Protein AF-A0A9D7TLN3-F1 (afdb_monomer_lite)

Secondary structure (DSSP, 8-state):
----------TT------------PPPP-TTSSS--TT-SBTTBSTTSSPP--TTSSS--TT-SBTTBSTTSSPPP-TTSSS--TT-SSSS-STTSSPP--TTSSS--TT-SBTTBSTTSSPPP-TTSSS--TT-SBTTBSTTSSPPPPPP---------TTTT-----

Sequence (169 aa):
MGTTEIVSNSPYSTAKMVNFCLGSAPAPTCNDGIKNGNETGVDCGGSCAPCPTCNDGIKNGNETGIDCGGSCTPCPTCSDGIKNGNETGIDCGGSCSPCPTCSDGIKNGSETGVDCGGSCSPCSTCSDGIKNGNETDVDCGGSCAPCGTCINISVEINTDPYAWRFLEY

pLDDT: mean 80.15, std 12.19, range [41.12, 93.44]

Structure (mmCIF, N/CA/C/O backbone):
data_AF-A0A9D7TLN3-F1
#
_entry.id   AF-A0A9D7TLN3-F1
#
loop_
_atom_site.group_PDB
_atom_site.id
_atom_site.type_symbol
_atom_site.label_atom_id
_atom_site.label_alt_id
_atom_site.label_comp_id
_atom_site.label_asym_id
_atom_site.label_entity_id
_atom_site.label_seq_id
_atom_site.pdbx_PDB_ins_code
_atom_site.Cartn_x
_atom_site.Cartn_y
_atom_site.Cartn_z
_atom_site.occupancy
_atom_site.B_iso_or_equiv
_atom_site.auth_seq_id
_atom_site.auth_comp_id
_atom_site.auth_asym_id
_atom_site.auth_atom_id
_atom_site.pdbx_PDB_model_num
ATOM 1 N N . MET A 1 1 ? 42.018 -10.098 -45.942 1.00 41.12 1 MET A N 1
ATOM 2 C CA . MET A 1 1 ? 41.759 -10.600 -47.307 1.00 41.12 1 MET A CA 1
ATOM 3 C C . MET A 1 1 ? 42.428 -11.956 -47.422 1.00 41.12 1 MET A C 1
ATOM 5 O O . MET A 1 1 ? 43.647 -12.004 -47.432 1.00 41.12 1 MET A O 1
ATOM 9 N N . GLY A 1 2 ? 41.658 -13.042 -47.368 1.00 45.44 2 GLY A N 1
ATOM 10 C CA . GLY A 1 2 ? 42.171 -14.399 -47.562 1.00 45.44 2 GLY A CA 1
ATOM 11 C C . GLY A 1 2 ? 41.553 -14.956 -48.833 1.00 45.44 2 GLY A C 1
ATOM 12 O O . GLY A 1 2 ? 40.334 -15.069 -48.910 1.00 45.44 2 GLY A O 1
ATOM 13 N N . THR A 1 3 ? 42.365 -15.223 -49.848 1.00 48.16 3 THR A N 1
ATOM 14 C CA . THR A 1 3 ? 41.915 -15.849 -51.092 1.00 48.16 3 THR A CA 1
ATOM 15 C C . THR A 1 3 ? 41.961 -17.359 -50.911 1.00 48.16 3 THR A C 1
ATOM 17 O O . THR A 1 3 ? 43.038 -17.939 -50.782 1.00 48.16 3 THR A O 1
ATOM 20 N N . THR A 1 4 ? 40.798 -18.004 -50.861 1.00 55.09 4 THR A N 1
ATOM 21 C CA . THR A 1 4 ? 40.705 -19.466 -50.908 1.00 55.09 4 THR A CA 1
ATOM 22 C C . THR A 1 4 ? 40.745 -19.890 -52.374 1.00 55.09 4 THR A C 1
ATOM 24 O O . THR A 1 4 ? 39.779 -19.682 -53.105 1.00 55.09 4 THR A O 1
ATOM 27 N N . GLU A 1 5 ? 41.865 -20.448 -52.829 1.00 55.59 5 GLU A N 1
ATOM 28 C CA . GLU A 1 5 ? 41.944 -21.078 -54.149 1.00 55.59 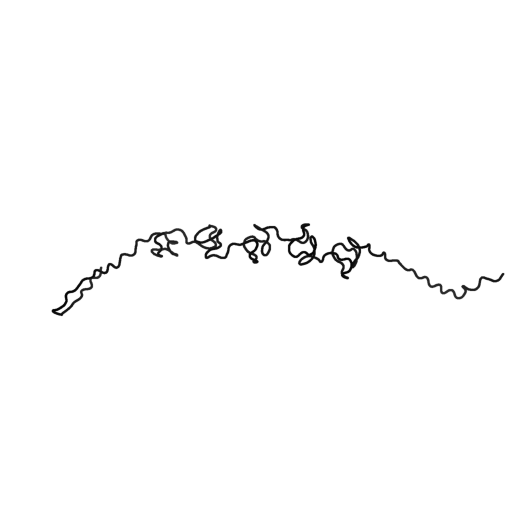5 GLU A CA 1
ATOM 29 C C . GLU A 1 5 ? 41.376 -22.497 -54.071 1.00 55.59 5 GLU A C 1
ATOM 31 O O . GLU A 1 5 ? 41.848 -23.334 -53.301 1.00 55.59 5 GLU A O 1
ATOM 36 N N . ILE A 1 6 ? 40.344 -22.773 -54.869 1.00 57.00 6 ILE A N 1
ATOM 37 C CA . ILE A 1 6 ? 39.775 -24.113 -55.007 1.00 57.00 6 ILE A CA 1
ATOM 38 C C . ILE A 1 6 ? 40.446 -24.771 -56.213 1.00 57.00 6 ILE A C 1
ATOM 40 O O . ILE A 1 6 ? 40.099 -24.490 -57.359 1.00 57.00 6 ILE A O 1
ATOM 44 N N . VAL A 1 7 ? 41.414 -25.652 -55.966 1.00 55.44 7 VAL A N 1
ATOM 45 C CA . VAL A 1 7 ? 42.014 -26.476 -57.022 1.00 55.44 7 VAL A CA 1
ATOM 46 C C . VAL A 1 7 ? 41.053 -27.629 -57.324 1.00 55.44 7 VAL A C 1
ATOM 48 O O . VAL A 1 7 ? 40.930 -28.563 -56.535 1.00 55.44 7 VAL A O 1
ATOM 51 N N . SER A 1 8 ? 40.347 -27.569 -58.457 1.00 59.41 8 SER A N 1
ATOM 52 C CA . SER A 1 8 ? 39.517 -28.678 -58.951 1.00 59.41 8 SER A CA 1
ATOM 53 C C . SER A 1 8 ? 40.168 -29.294 -60.189 1.00 59.41 8 SER A C 1
ATOM 55 O O . SER A 1 8 ? 40.332 -28.636 -61.211 1.00 59.41 8 SER A O 1
ATOM 57 N N . ASN A 1 9 ? 40.597 -30.553 -60.082 1.00 55.09 9 ASN A N 1
ATOM 58 C CA . ASN A 1 9 ? 41.337 -31.258 -61.131 1.00 55.09 9 ASN A CA 1
ATOM 59 C C . ASN A 1 9 ? 40.426 -32.256 -61.876 1.00 55.09 9 ASN A C 1
ATOM 61 O O . ASN A 1 9 ? 40.679 -33.459 -61.869 1.00 55.09 9 ASN A O 1
ATOM 65 N N . SER A 1 10 ? 39.321 -31.776 -62.463 1.00 57.72 10 SER A N 1
ATOM 66 C CA . SER A 1 10 ? 38.390 -32.614 -63.239 1.00 57.72 10 SER A CA 1
ATOM 67 C C . SER A 1 10 ? 37.873 -31.895 -64.497 1.00 57.72 10 SER A C 1
ATOM 69 O O . SER A 1 10 ? 37.519 -30.718 -64.412 1.00 57.72 10 SER A O 1
ATOM 71 N N . PRO A 1 11 ? 37.780 -32.575 -65.662 1.00 58.44 11 PRO A N 1
ATOM 72 C CA . PRO A 1 11 ? 37.412 -31.955 -66.941 1.00 58.44 11 PRO A CA 1
ATOM 73 C C . PRO A 1 11 ? 35.918 -31.597 -67.097 1.00 58.44 11 PRO A C 1
ATOM 75 O O . PRO A 1 11 ? 35.531 -31.102 -68.152 1.00 58.44 11 PRO A O 1
ATOM 78 N N . TYR A 1 12 ? 35.076 -31.803 -66.073 1.00 54.75 12 TYR A N 1
ATOM 79 C CA . TYR A 1 12 ? 33.634 -31.486 -66.101 1.00 54.75 12 TYR A CA 1
ATOM 80 C C . TYR A 1 12 ? 33.187 -30.552 -64.966 1.00 54.75 12 TYR A C 1
ATOM 82 O O . TYR A 1 12 ? 32.132 -30.751 -64.364 1.00 54.75 12 TYR A O 1
ATOM 90 N N . SER A 1 13 ? 33.973 -29.532 -64.629 1.00 51.72 13 SER A N 1
ATOM 91 C CA . SER A 1 13 ? 33.617 -28.606 -63.548 1.00 51.72 13 SER A CA 1
ATOM 92 C C . SER A 1 13 ? 33.321 -27.206 -64.081 1.00 51.72 13 SER A C 1
ATOM 94 O O . SER A 1 13 ? 34.192 -26.346 -64.137 1.00 51.72 13 SER A O 1
ATOM 96 N N . THR A 1 14 ? 32.058 -26.932 -64.422 1.00 57.50 14 THR A N 1
ATOM 97 C CA . THR A 1 14 ? 31.559 -25.550 -64.405 1.00 57.50 14 THR A CA 1
ATOM 98 C C . THR A 1 14 ? 31.505 -25.091 -62.950 1.00 57.50 14 THR A C 1
ATOM 100 O O . THR A 1 14 ? 30.551 -25.392 -62.231 1.00 57.50 14 THR A O 1
ATOM 103 N N . ALA A 1 15 ? 32.544 -24.396 -62.492 1.00 61.78 15 ALA A N 1
ATOM 104 C CA . ALA A 1 15 ? 32.547 -23.770 -61.178 1.00 61.78 15 ALA A CA 1
ATOM 105 C C . ALA A 1 15 ? 31.610 -22.553 -61.205 1.00 61.78 15 ALA A C 1
ATOM 107 O O . ALA A 1 15 ? 31.943 -21.498 -61.744 1.00 61.78 15 ALA A O 1
ATOM 108 N N . LYS A 1 16 ? 30.409 -22.696 -60.635 1.00 56.53 16 LYS A N 1
ATOM 109 C CA . LYS A 1 16 ? 29.530 -21.555 -60.374 1.00 56.53 16 LYS A CA 1
ATOM 110 C C . LYS A 1 16 ? 30.024 -20.876 -59.102 1.00 56.53 16 LYS A C 1
ATOM 112 O O . LYS A 1 16 ? 29.804 -21.373 -58.002 1.00 56.53 16 LYS A O 1
ATOM 117 N N . MET A 1 17 ? 30.710 -19.751 -59.259 1.00 60.81 17 MET A N 1
ATOM 118 C CA . MET A 1 17 ? 31.091 -18.899 -58.136 1.00 60.81 17 MET A CA 1
ATOM 119 C C . MET A 1 17 ? 29.818 -18.201 -57.656 1.00 60.81 17 MET A C 1
ATOM 121 O O . MET A 1 17 ? 29.362 -17.230 -58.257 1.00 60.81 17 MET A O 1
ATOM 125 N N . VAL A 1 18 ? 29.176 -18.740 -56.624 1.00 60.94 18 VAL A N 1
ATOM 126 C CA . VAL A 1 18 ? 28.106 -18.013 -55.942 1.00 60.94 18 VAL A CA 1
ATOM 127 C C . VAL A 1 18 ? 28.814 -17.088 -54.969 1.00 60.94 18 VAL A C 1
ATOM 129 O O . VAL A 1 18 ? 29.389 -17.551 -53.987 1.00 60.94 18 VAL A O 1
ATOM 132 N N . ASN A 1 19 ? 28.852 -15.793 -55.281 1.00 58.25 19 ASN A N 1
ATOM 133 C CA . ASN A 1 19 ? 29.396 -14.808 -54.360 1.00 58.25 19 ASN A CA 1
ATOM 134 C C . ASN A 1 19 ? 28.471 -14.760 -53.142 1.00 58.25 19 ASN A C 1
ATOM 136 O O . ASN A 1 19 ? 27.414 -14.132 -53.174 1.00 58.25 19 ASN A O 1
ATOM 140 N N . PHE A 1 20 ? 28.836 -15.491 -52.094 1.00 58.22 20 PHE A N 1
ATOM 141 C CA . PHE A 1 20 ? 28.167 -15.394 -50.813 1.00 58.22 20 PHE A CA 1
ATOM 142 C C . PHE A 1 20 ? 28.681 -14.107 -50.181 1.00 58.22 20 PHE A C 1
ATOM 144 O O . PHE A 1 20 ? 29.740 -14.084 -49.555 1.00 58.22 20 PHE A O 1
ATOM 151 N N . CYS A 1 21 ? 27.974 -13.002 -50.426 1.00 64.62 21 CYS A N 1
ATOM 152 C CA . CYS A 1 21 ? 28.181 -11.794 -49.651 1.00 64.62 21 CYS A CA 1
ATOM 153 C C . CYS A 1 21 ? 27.853 -12.164 -48.203 1.00 64.62 21 CYS A C 1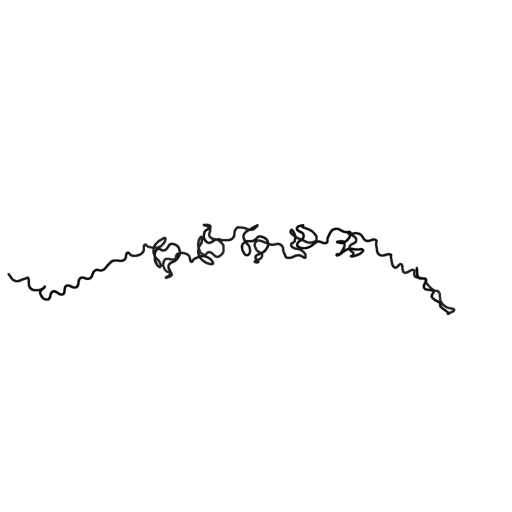
ATOM 155 O O . CYS A 1 21 ? 26.689 -12.162 -47.809 1.00 64.62 21 CYS A O 1
ATOM 157 N N . LEU A 1 22 ? 28.876 -12.501 -47.416 1.00 62.72 22 LEU A N 1
ATOM 158 C CA . LEU A 1 22 ? 28.837 -12.317 -45.974 1.00 62.72 22 LEU A CA 1
ATOM 159 C C . LEU A 1 22 ? 28.683 -10.808 -45.806 1.00 62.72 22 LEU A C 1
ATOM 161 O O . LEU A 1 22 ? 29.682 -10.093 -45.790 1.00 62.72 22 LEU A O 1
ATOM 165 N N . GLY A 1 23 ? 27.440 -10.321 -45.891 1.00 61.44 23 GLY A N 1
ATOM 166 C CA . GLY A 1 23 ? 27.136 -8.902 -45.825 1.00 61.44 23 GLY A CA 1
ATOM 167 C C . GLY A 1 23 ? 27.887 -8.348 -44.632 1.00 61.44 23 GLY A C 1
ATOM 168 O O . GLY A 1 23 ? 27.772 -8.904 -43.539 1.00 61.44 23 GLY A O 1
ATOM 169 N N . SER A 1 24 ? 28.731 -7.340 -44.869 1.00 68.12 24 SER A N 1
ATOM 170 C CA . SER A 1 24 ? 29.366 -6.598 -43.788 1.00 68.12 24 SER A CA 1
ATOM 171 C C . SER A 1 24 ? 28.285 -6.334 -42.755 1.00 68.12 24 SER A C 1
ATOM 173 O O . SER A 1 24 ? 27.211 -5.860 -43.140 1.00 68.12 24 SER A O 1
ATOM 175 N N . ALA A 1 25 ? 28.528 -6.736 -41.503 1.00 69.12 25 ALA A N 1
ATOM 176 C CA . ALA A 1 25 ? 27.555 -6.531 -40.443 1.00 69.12 25 ALA A CA 1
ATOM 177 C C . ALA A 1 25 ? 27.054 -5.080 -40.551 1.00 69.12 25 ALA A C 1
ATOM 179 O O . ALA A 1 25 ? 27.894 -4.191 -40.758 1.00 69.12 25 ALA A O 1
ATOM 180 N N . PRO A 1 26 ? 25.727 -4.854 -40.546 1.00 74.00 26 PRO A N 1
ATOM 181 C CA . PRO A 1 26 ? 25.174 -3.509 -40.642 1.00 74.00 26 PRO A CA 1
ATOM 182 C C . PRO A 1 26 ? 25.909 -2.594 -39.662 1.00 74.00 26 PRO A C 1
ATOM 184 O O . PRO A 1 26 ? 26.301 -3.024 -38.574 1.00 74.00 26 PRO A O 1
ATOM 187 N N . ALA A 1 27 ? 26.193 -1.367 -40.106 1.00 81.62 27 ALA A N 1
ATOM 188 C CA . ALA A 1 27 ? 26.870 -0.400 -39.257 1.00 81.62 27 ALA A CA 1
ATOM 189 C C . ALA A 1 27 ? 26.055 -0.236 -37.967 1.00 81.62 27 ALA A C 1
ATOM 191 O O . ALA A 1 27 ? 24.834 -0.125 -38.072 1.00 81.62 27 ALA A O 1
ATOM 192 N N . PRO A 1 28 ? 26.703 -0.236 -36.791 1.00 84.38 28 PRO A N 1
ATOM 193 C CA . PRO A 1 28 ? 25.981 -0.213 -35.533 1.00 84.38 28 PRO A CA 1
ATOM 194 C C . PRO A 1 28 ? 25.177 1.077 -35.410 1.00 84.38 28 PRO A C 1
ATOM 196 O O . PRO A 1 28 ? 25.729 2.172 -35.571 1.00 84.38 28 PRO A O 1
ATOM 199 N N . THR A 1 29 ? 23.880 0.945 -35.149 1.00 89.62 29 THR A N 1
ATOM 200 C CA . THR A 1 29 ? 22.966 2.068 -34.938 1.00 89.62 29 THR A CA 1
ATOM 201 C C . THR A 1 29 ? 22.026 1.757 -33.788 1.00 89.62 29 THR A C 1
ATOM 203 O O . THR A 1 29 ? 21.569 0.636 -33.662 1.00 89.62 29 THR A O 1
ATOM 206 N N . CYS A 1 30 ? 21.690 2.766 -32.986 1.00 90.12 30 CYS A N 1
ATOM 207 C CA . CYS A 1 30 ? 20.900 2.608 -31.761 1.00 90.12 30 CYS A CA 1
ATOM 208 C C . CYS A 1 30 ? 19.385 2.441 -32.004 1.00 90.12 30 CYS A C 1
ATOM 210 O O . CYS A 1 30 ? 18.581 2.956 -31.224 1.00 90.12 30 CYS A O 1
ATOM 212 N N . ASN A 1 31 ? 18.983 1.881 -33.144 1.00 91.06 31 ASN A N 1
ATOM 213 C CA . ASN A 1 31 ? 17.587 1.723 -33.563 1.00 91.06 31 ASN A CA 1
ATOM 214 C C . ASN A 1 31 ? 17.414 0.751 -34.751 1.00 91.06 31 ASN A C 1
ATOM 216 O O . ASN A 1 31 ? 16.439 0.880 -35.501 1.00 91.06 31 ASN A O 1
ATOM 220 N N . ASP A 1 32 ? 18.347 -0.181 -34.961 1.00 87.81 32 ASP A N 1
ATOM 221 C CA . ASP A 1 32 ? 18.279 -1.188 -36.030 1.00 87.81 32 ASP A CA 1
ATOM 222 C C . ASP A 1 32 ? 17.663 -2.524 -35.581 1.00 87.81 32 ASP A C 1
ATOM 224 O O . ASP A 1 32 ? 17.473 -3.429 -36.403 1.00 87.81 32 ASP A O 1
ATOM 228 N N . GLY A 1 33 ? 17.271 -2.640 -34.312 1.00 88.06 33 GLY A N 1
ATOM 229 C CA . GLY A 1 33 ? 16.597 -3.811 -33.766 1.00 88.06 33 GLY A CA 1
ATOM 230 C C . GLY A 1 33 ? 17.539 -4.979 -33.496 1.00 88.06 33 GLY A C 1
ATOM 231 O O . GLY A 1 33 ? 17.062 -6.092 -33.249 1.00 88.06 33 GLY A O 1
ATOM 232 N N . ILE A 1 34 ? 18.859 -4.776 -33.562 1.00 89.06 34 ILE A N 1
ATOM 233 C CA . ILE A 1 34 ? 19.852 -5.833 -33.374 1.00 89.06 34 ILE A CA 1
ATOM 234 C C . ILE A 1 34 ? 20.939 -5.392 -32.394 1.00 89.06 34 ILE A C 1
ATOM 236 O O . ILE A 1 34 ? 21.513 -4.328 -32.509 1.00 89.06 34 ILE A O 1
ATOM 240 N N . LYS A 1 35 ? 21.300 -6.263 -31.445 1.00 89.50 35 LYS A N 1
ATOM 241 C CA . LYS A 1 35 ? 22.420 -5.986 -30.536 1.00 89.50 35 LYS A CA 1
ATOM 242 C C . LYS A 1 35 ? 23.751 -6.088 -31.285 1.00 89.50 35 LYS A C 1
ATOM 244 O O . LYS A 1 35 ? 24.218 -7.204 -31.545 1.00 89.50 35 LYS A O 1
ATOM 249 N N . ASN A 1 36 ? 24.372 -4.959 -31.616 1.00 90.44 36 ASN A N 1
ATOM 250 C CA . ASN A 1 36 ? 25.648 -4.909 -32.337 1.00 90.44 36 ASN A CA 1
ATOM 251 C C . ASN A 1 36 ? 26.597 -3.827 -31.763 1.00 90.44 36 ASN A C 1
ATOM 253 O O . ASN A 1 36 ? 26.329 -3.200 -30.741 1.00 90.44 36 ASN A O 1
ATOM 257 N N . GLY A 1 37 ? 27.794 -3.674 -32.341 1.00 89.69 37 GLY A N 1
ATOM 258 C CA . GLY A 1 37 ? 28.757 -2.668 -31.876 1.00 89.69 37 GLY A CA 1
ATOM 259 C C . GLY A 1 37 ? 29.174 -2.838 -30.406 1.00 89.69 37 GLY A C 1
ATOM 260 O O . GLY A 1 37 ? 29.685 -3.890 -30.021 1.00 89.69 37 GLY A O 1
ATOM 261 N N . ASN A 1 38 ? 29.011 -1.7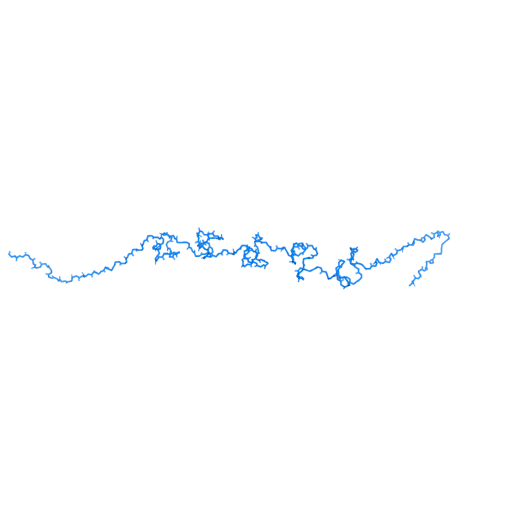81 -29.602 1.00 90.38 38 ASN A N 1
ATOM 262 C CA . ASN A 1 38 ? 29.324 -1.763 -28.167 1.00 90.38 38 ASN A CA 1
ATOM 263 C C . ASN A 1 38 ? 28.074 -1.723 -27.264 1.00 90.38 38 ASN A C 1
ATOM 265 O O . ASN A 1 38 ? 28.190 -1.389 -26.085 1.00 90.38 38 ASN A O 1
ATOM 269 N N . GLU A 1 39 ? 26.904 -2.057 -27.802 1.00 93.44 39 GLU A N 1
ATOM 270 C CA . GLU A 1 39 ? 25.632 -2.060 -27.082 1.00 93.44 39 GLU A CA 1
ATOM 271 C C . GLU A 1 39 ? 25.575 -3.123 -25.973 1.00 93.44 39 GLU A C 1
ATOM 273 O O . GLU A 1 39 ? 26.091 -4.241 -26.096 1.00 93.44 39 GLU A O 1
ATOM 278 N N . THR A 1 40 ? 24.903 -2.799 -24.866 1.00 90.50 40 THR A N 1
ATOM 279 C CA . THR A 1 40 ? 24.676 -3.736 -23.754 1.00 90.50 40 THR A CA 1
ATOM 280 C C . THR A 1 40 ? 23.326 -4.448 -23.854 1.00 90.50 40 THR A C 1
ATOM 282 O O . THR A 1 40 ? 23.212 -5.584 -23.384 1.00 90.50 40 THR A O 1
ATOM 285 N N . GLY A 1 41 ? 22.340 -3.848 -24.523 1.00 85.75 41 GLY A N 1
ATOM 286 C CA . GLY A 1 41 ? 21.048 -4.437 -24.896 1.00 85.75 41 GLY A CA 1
ATOM 287 C C . GLY A 1 41 ? 20.797 -4.298 -26.399 1.00 85.75 41 GLY A C 1
ATOM 288 O O . GLY A 1 41 ? 21.713 -3.947 -27.127 1.00 85.75 41 GLY A O 1
ATOM 289 N N . VAL A 1 42 ? 19.597 -4.631 -26.877 1.00 88.44 42 VAL A N 1
ATOM 290 C CA . VAL A 1 42 ? 19.221 -4.363 -28.278 1.00 88.44 42 VAL A CA 1
ATOM 291 C C . VAL A 1 42 ? 19.000 -2.858 -28.410 1.00 88.44 42 VAL A C 1
ATOM 293 O O . VAL A 1 42 ? 18.168 -2.333 -27.671 1.00 88.44 42 VAL A O 1
ATOM 296 N N . ASP A 1 43 ? 19.755 -2.186 -29.284 1.00 87.44 43 ASP A N 1
ATOM 297 C CA . ASP A 1 43 ? 19.658 -0.740 -29.541 1.00 87.44 43 ASP A CA 1
ATOM 298 C C . ASP A 1 43 ? 19.982 0.172 -28.334 1.00 87.44 43 ASP A C 1
ATOM 300 O O . ASP A 1 43 ? 19.603 1.347 -28.298 1.00 87.44 43 ASP A O 1
ATOM 304 N N . CYS A 1 44 ? 20.654 -0.339 -27.294 1.00 88.56 44 CYS A N 1
ATOM 305 C CA . CYS A 1 44 ? 20.937 0.433 -26.080 1.00 88.56 44 CYS A CA 1
ATOM 306 C C . CYS A 1 44 ? 22.260 0.063 -25.397 1.00 88.56 44 CYS A C 1
ATOM 308 O O . CYS A 1 44 ? 22.738 -1.073 -25.438 1.00 88.56 44 CYS A O 1
ATOM 310 N N . GLY A 1 45 ? 22.835 1.033 -24.687 1.00 89.06 45 GLY A N 1
ATOM 311 C CA . GLY A 1 45 ? 24.103 0.929 -23.971 1.00 89.06 45 GLY A CA 1
ATOM 312 C C . GLY A 1 45 ? 25.342 1.195 -24.826 1.00 89.06 45 GLY A C 1
ATOM 313 O O . GLY A 1 45 ? 25.279 1.344 -26.044 1.00 89.06 45 GLY A O 1
ATOM 314 N N . GLY A 1 46 ? 26.501 1.275 -24.170 1.00 89.19 46 GLY A N 1
ATOM 315 C CA . GLY A 1 46 ? 27.766 1.584 -24.836 1.00 89.19 46 GLY A CA 1
ATOM 316 C C . GLY A 1 46 ? 27.797 2.999 -25.409 1.00 89.19 46 GLY A C 1
ATOM 317 O O . GLY A 1 46 ? 27.909 3.965 -24.661 1.00 89.19 46 GLY A O 1
ATOM 318 N N . SER A 1 47 ? 27.759 3.109 -26.740 1.00 89.38 47 SER A N 1
ATOM 319 C CA . SER A 1 47 ? 27.690 4.394 -27.456 1.00 89.38 47 SER A CA 1
ATOM 320 C C . SER A 1 47 ? 26.260 4.916 -27.638 1.00 89.38 47 SER A C 1
ATOM 322 O O . SER A 1 47 ? 26.085 6.076 -28.008 1.00 89.38 47 SER A O 1
ATOM 324 N N . CYS A 1 48 ? 25.258 4.088 -27.341 1.00 88.38 48 CYS A N 1
ATOM 325 C CA . CYS A 1 48 ? 23.845 4.441 -27.346 1.00 88.38 48 CYS A CA 1
ATOM 326 C C . CYS A 1 48 ? 23.383 4.952 -25.976 1.00 88.38 48 CYS A C 1
ATOM 328 O O . CYS A 1 48 ? 24.126 4.915 -24.991 1.00 88.38 48 CYS A O 1
ATOM 330 N N . ALA A 1 49 ? 22.131 5.418 -25.901 1.00 86.69 49 ALA A N 1
ATOM 331 C CA . ALA A 1 49 ? 21.509 5.738 -24.619 1.00 86.69 49 ALA A CA 1
ATOM 332 C C . ALA A 1 49 ? 21.570 4.513 -23.683 1.00 86.69 49 ALA A C 1
ATOM 334 O O . ALA A 1 49 ? 21.443 3.386 -24.176 1.00 86.69 49 ALA A O 1
ATOM 335 N N . PRO A 1 50 ? 21.782 4.694 -22.364 1.00 86.94 50 PRO A N 1
ATOM 336 C CA . PRO A 1 50 ? 21.762 3.591 -21.410 1.00 86.94 50 PRO A CA 1
ATOM 337 C C . PRO A 1 50 ? 20.513 2.731 -21.583 1.00 86.94 50 PRO A C 1
ATOM 339 O O . PRO A 1 50 ? 19.436 3.244 -21.884 1.00 86.94 50 PRO A O 1
ATOM 342 N N . CYS A 1 51 ? 20.668 1.419 -21.421 1.00 87.12 51 CYS A N 1
ATOM 343 C CA . CYS A 1 51 ? 19.513 0.541 -21.474 1.00 87.12 51 CYS A CA 1
ATOM 344 C C . CYS A 1 51 ? 18.534 0.876 -20.347 1.00 87.12 51 CYS A C 1
ATOM 346 O O . CYS A 1 51 ? 19.001 1.078 -19.226 1.00 87.12 51 CYS A O 1
ATOM 348 N N . PRO A 1 52 ? 17.220 0.867 -20.640 1.00 87.25 52 PRO A N 1
ATOM 349 C CA . PRO A 1 52 ? 16.169 0.885 -19.635 1.00 87.25 52 PRO A CA 1
ATOM 350 C C . PRO A 1 52 ? 16.465 -0.065 -18.481 1.00 87.25 52 PRO A C 1
ATOM 352 O O . PRO A 1 52 ? 16.762 -1.245 -18.710 1.00 87.25 52 PRO A O 1
ATOM 355 N N . THR A 1 53 ? 16.377 0.434 -17.254 1.00 88.88 53 THR A N 1
ATOM 356 C CA . THR A 1 53 ? 16.453 -0.394 -16.049 1.00 88.88 53 THR A CA 1
ATOM 357 C C . THR A 1 53 ? 15.335 -0.016 -15.100 1.00 88.88 53 THR A C 1
ATOM 359 O O . THR A 1 53 ? 15.029 1.155 -14.976 1.00 88.88 53 THR A O 1
ATOM 362 N N . CYS A 1 54 ? 14.811 -0.993 -14.361 1.00 88.38 54 CYS A N 1
ATOM 363 C CA . CYS A 1 54 ? 13.696 -0.823 -13.423 1.00 88.38 54 CYS A CA 1
ATOM 364 C C . CYS A 1 54 ? 14.058 -0.056 -12.133 1.00 88.38 54 CYS A C 1
ATOM 366 O O . CYS A 1 54 ? 13.548 -0.384 -11.061 1.00 88.38 54 CYS A O 1
ATOM 368 N N . ASN A 1 55 ? 15.042 0.841 -12.182 1.00 88.81 55 ASN A N 1
ATOM 369 C CA . ASN A 1 55 ? 15.571 1.595 -11.047 1.00 88.81 55 ASN A CA 1
ATOM 370 C C . ASN A 1 55 ? 16.457 2.786 -11.477 1.00 88.81 55 ASN A C 1
ATOM 372 O O . ASN A 1 55 ? 17.335 3.192 -10.706 1.00 88.81 55 ASN A O 1
ATOM 376 N N . ASP A 1 56 ? 16.284 3.320 -12.690 1.00 86.75 56 ASP A N 1
ATOM 377 C CA . ASP A 1 56 ? 17.034 4.482 -13.191 1.00 86.75 56 ASP A CA 1
ATOM 378 C C . ASP A 1 56 ? 16.327 5.828 -12.945 1.00 86.75 56 ASP A C 1
ATOM 380 O O . ASP A 1 56 ? 16.912 6.890 -13.188 1.00 86.75 56 ASP A O 1
ATOM 384 N N . GLY A 1 57 ? 15.113 5.811 -12.393 1.00 85.38 57 GLY A N 1
ATOM 385 C CA . GLY A 1 57 ? 14.355 7.004 -12.032 1.00 85.38 57 GLY A CA 1
ATOM 386 C C . GLY A 1 57 ? 13.657 7.666 -13.216 1.00 85.38 57 GLY A C 1
ATOM 387 O O . GLY A 1 57 ? 13.160 8.789 -13.067 1.00 85.38 57 GLY A O 1
ATOM 388 N N . ILE A 1 58 ? 13.622 7.029 -14.390 1.00 86.44 58 ILE A N 1
ATOM 389 C CA . ILE A 1 58 ? 13.009 7.578 -15.600 1.00 86.44 58 ILE A CA 1
ATOM 390 C C . ILE A 1 58 ? 12.060 6.561 -16.236 1.00 86.44 58 ILE A C 1
ATOM 392 O O . ILE A 1 58 ? 12.388 5.405 -16.406 1.00 86.44 58 ILE A O 1
ATOM 396 N N . LYS A 1 59 ? 10.871 7.000 -16.665 1.00 87.62 59 LYS A N 1
ATOM 397 C CA . LYS A 1 59 ? 9.938 6.113 -17.379 1.00 87.62 59 LYS A CA 1
ATOM 398 C C . LYS A 1 59 ? 10.448 5.828 -18.797 1.00 87.62 59 LYS A C 1
ATOM 400 O O . LYS A 1 59 ? 10.294 6.683 -19.676 1.00 87.62 59 LYS A O 1
ATOM 405 N N . ASN A 1 60 ? 11.026 4.652 -19.033 1.00 87.44 60 ASN A N 1
ATOM 406 C CA . ASN A 1 60 ? 11.574 4.245 -20.332 1.00 87.44 60 ASN A CA 1
ATOM 407 C C . ASN A 1 60 ? 11.272 2.760 -20.657 1.00 87.44 60 ASN A C 1
ATOM 409 O O . ASN A 1 60 ? 10.553 2.069 -19.942 1.00 87.44 60 ASN A O 1
ATOM 413 N N . GLY A 1 61 ? 11.716 2.277 -21.823 1.00 87.31 61 GLY A N 1
ATOM 414 C CA . GLY A 1 61 ? 11.471 0.890 -22.236 1.00 87.31 61 GLY A CA 1
ATOM 415 C C . GLY A 1 61 ? 9.980 0.537 -22.352 1.00 87.31 61 GLY A C 1
ATOM 416 O O . GLY A 1 61 ? 9.229 1.201 -23.066 1.00 87.31 61 GLY A O 1
ATOM 417 N N . ASN A 1 62 ? 9.563 -0.543 -21.687 1.00 86.81 62 ASN A N 1
ATOM 418 C CA . ASN A 1 62 ? 8.177 -1.030 -21.665 1.00 86.81 62 ASN A CA 1
ATOM 419 C C . ASN A 1 62 ? 7.447 -0.733 -20.340 1.00 86.81 62 ASN A C 1
ATOM 421 O O . ASN A 1 62 ? 6.389 -1.311 -20.085 1.00 86.81 62 ASN A O 1
ATOM 425 N N . GLU A 1 63 ? 7.998 0.146 -19.506 1.00 91.50 63 GLU A N 1
ATOM 426 C CA . GLU A 1 63 ? 7.454 0.489 -18.196 1.00 91.50 63 GLU A CA 1
ATOM 427 C C . GLU A 1 63 ? 6.095 1.199 -18.285 1.00 91.50 63 GLU A C 1
ATOM 429 O O . GLU A 1 63 ? 5.840 2.048 -19.149 1.00 91.50 63 GLU A O 1
ATOM 434 N N . THR A 1 64 ? 5.198 0.892 -17.347 1.00 87.88 64 THR A N 1
ATOM 435 C CA . THR A 1 64 ? 3.900 1.575 -17.227 1.00 87.88 64 THR A CA 1
ATOM 436 C C . THR A 1 64 ? 3.957 2.775 -16.278 1.00 87.88 64 THR A C 1
ATOM 438 O O . THR A 1 64 ? 3.196 3.729 -16.469 1.00 87.88 64 THR A O 1
ATOM 441 N N . GLY A 1 65 ? 4.884 2.782 -15.318 1.00 85.38 65 GLY A N 1
ATOM 442 C CA . GLY A 1 65 ? 5.204 3.899 -14.418 1.00 85.38 65 GLY A CA 1
ATOM 443 C C . GLY A 1 65 ? 6.699 4.225 -14.456 1.00 85.38 65 GLY A C 1
ATOM 444 O O . GLY A 1 65 ? 7.388 3.749 -15.343 1.00 85.38 65 GLY A O 1
ATOM 445 N N . ILE A 1 66 ? 7.186 5.076 -13.551 1.00 86.38 66 ILE A N 1
ATOM 446 C CA . ILE A 1 66 ? 8.634 5.313 -13.413 1.00 86.38 66 ILE A CA 1
ATOM 447 C C . ILE A 1 66 ? 9.218 4.067 -12.738 1.00 86.38 66 ILE A C 1
ATOM 449 O O . ILE A 1 66 ? 8.785 3.762 -11.626 1.00 86.38 66 ILE A O 1
ATOM 453 N N . ASP A 1 67 ? 10.122 3.348 -13.412 1.00 85.62 67 ASP A N 1
ATOM 454 C CA . ASP A 1 67 ? 10.796 2.145 -12.896 1.00 85.62 67 ASP A CA 1
ATOM 455 C C . ASP A 1 67 ? 9.876 0.935 -12.606 1.00 85.62 67 ASP A C 1
ATOM 457 O O . ASP A 1 67 ? 10.228 0.027 -11.847 1.00 85.62 67 ASP A O 1
ATOM 461 N N . CYS A 1 68 ? 8.658 0.895 -13.162 1.00 86.56 68 CYS A N 1
ATOM 462 C CA . CYS A 1 68 ? 7.696 -0.174 -12.874 1.00 86.56 68 CYS A CA 1
ATOM 463 C C . CYS A 1 68 ? 6.782 -0.533 -14.052 1.00 86.56 68 CYS A C 1
ATOM 465 O O . CYS A 1 68 ? 6.459 0.286 -14.914 1.00 86.56 68 CYS A O 1
ATOM 467 N N . GLY A 1 69 ? 6.290 -1.771 -14.048 1.00 87.31 69 GLY A N 1
ATOM 468 C CA . GLY A 1 69 ? 5.436 -2.355 -15.081 1.00 87.31 69 GLY A CA 1
ATOM 469 C C . GLY A 1 69 ? 6.189 -2.843 -16.318 1.00 87.31 69 GLY A C 1
ATOM 470 O O . GLY A 1 69 ? 7.405 -2.716 -16.424 1.00 87.31 69 GLY A O 1
ATOM 471 N N . GLY A 1 70 ? 5.466 -3.447 -17.263 1.00 87.25 70 GLY A N 1
ATOM 472 C CA . GLY A 1 70 ? 6.087 -4.066 -18.437 1.00 87.25 70 GLY A CA 1
ATOM 473 C C . GLY A 1 70 ? 6.954 -5.266 -18.056 1.00 87.25 70 GLY A C 1
ATOM 474 O O . GLY A 1 70 ? 6.435 -6.261 -17.555 1.00 87.25 70 GLY A O 1
ATOM 475 N N . SER A 1 71 ? 8.266 -5.179 -18.305 1.00 85.81 71 SER A N 1
ATOM 476 C CA . SER A 1 71 ? 9.245 -6.184 -17.853 1.00 85.81 71 SER A CA 1
ATOM 477 C C . SER A 1 71 ? 9.770 -5.946 -16.437 1.00 85.81 71 SER A C 1
ATOM 479 O O . SER A 1 71 ? 10.526 -6.776 -15.935 1.00 85.81 71 SER A O 1
ATOM 481 N N . CYS A 1 72 ? 9.386 -4.841 -15.800 1.00 86.88 72 CYS A N 1
ATOM 482 C CA . CYS A 1 72 ? 9.707 -4.539 -14.411 1.00 86.88 72 CYS A CA 1
ATOM 483 C C . CYS A 1 72 ? 8.647 -5.093 -13.454 1.00 86.88 72 CYS A C 1
ATOM 485 O O . CYS A 1 72 ? 7.608 -5.613 -13.871 1.00 86.88 72 CYS A O 1
ATOM 487 N N . THR A 1 73 ? 8.895 -4.977 -12.146 1.00 84.81 73 THR A N 1
ATOM 488 C CA . THR A 1 73 ? 7.872 -5.279 -11.137 1.00 84.81 73 THR A CA 1
ATOM 489 C C . THR A 1 73 ? 6.614 -4.457 -11.418 1.00 84.81 73 THR A C 1
ATOM 491 O O . THR A 1 73 ? 6.758 -3.281 -11.763 1.00 84.81 73 THR A O 1
ATOM 494 N N . PRO A 1 74 ? 5.398 -5.030 -11.300 1.00 84.31 74 PRO A N 1
ATOM 495 C CA . PRO A 1 74 ? 4.158 -4.291 -11.511 1.00 84.31 74 PRO A CA 1
ATOM 496 C C . PRO A 1 74 ? 4.158 -2.974 -10.745 1.00 84.31 74 PRO A C 1
ATOM 498 O O . PRO A 1 74 ? 4.695 -2.893 -9.639 1.00 84.31 74 PRO A O 1
ATOM 501 N N . CYS A 1 75 ? 3.591 -1.937 -11.356 1.00 83.12 75 CYS A N 1
ATOM 502 C CA . CYS A 1 75 ? 3.474 -0.671 -10.658 1.00 83.12 75 CYS A CA 1
ATOM 503 C C . CYS A 1 75 ? 2.589 -0.818 -9.424 1.00 83.12 75 CYS A C 1
ATOM 505 O O . CYS A 1 75 ? 1.569 -1.502 -9.520 1.00 83.12 75 CYS A O 1
ATOM 507 N N . PRO A 1 76 ? 2.964 -0.156 -8.319 1.00 83.06 76 PRO A N 1
ATOM 508 C CA . PRO A 1 76 ? 2.176 -0.162 -7.101 1.00 83.06 76 PRO A CA 1
ATOM 509 C C . PRO A 1 76 ? 0.768 0.358 -7.384 1.00 83.06 76 PRO A C 1
ATOM 511 O O . PRO A 1 76 ? 0.606 1.382 -8.062 1.00 83.06 76 PRO A O 1
ATOM 514 N N . THR A 1 77 ? -0.246 -0.348 -6.895 1.00 85.88 77 THR A N 1
ATOM 515 C CA . THR A 1 77 ? -1.637 0.104 -6.968 1.00 85.88 77 THR A CA 1
ATOM 516 C C . THR A 1 77 ? -2.291 -0.013 -5.605 1.00 85.88 77 THR A C 1
ATOM 518 O O . THR A 1 77 ? -2.050 -0.978 -4.903 1.00 85.88 77 THR A O 1
ATOM 521 N N . CYS A 1 78 ? -3.217 0.895 -5.297 1.00 86.56 78 CYS A N 1
ATOM 522 C CA . CYS A 1 78 ? -3.940 0.932 -4.021 1.00 86.56 78 CYS A CA 1
ATOM 523 C C . CYS A 1 78 ? -4.979 -0.199 -3.840 1.00 86.56 78 CYS A C 1
ATOM 525 O O . CYS A 1 78 ? -6.029 0.022 -3.232 1.00 86.56 78 CYS A O 1
ATOM 527 N N . SER A 1 79 ? -4.786 -1.348 -4.487 1.00 88.88 79 SER A N 1
ATOM 528 C CA . SER A 1 79 ? -5.718 -2.482 -4.484 1.00 88.88 79 SER A CA 1
ATOM 529 C C . SER A 1 79 ? -5.088 -3.796 -4.978 1.00 88.88 79 SER A C 1
ATOM 531 O O . SER A 1 79 ? -5.824 -4.704 -5.374 1.00 88.88 79 SER A O 1
ATOM 533 N N . ASP A 1 80 ? -3.758 -3.895 -5.050 1.00 83.56 80 ASP A N 1
ATOM 534 C CA . ASP A 1 80 ? -3.070 -5.110 -5.510 1.00 83.56 80 ASP A CA 1
ATOM 535 C C . ASP A 1 80 ? -2.809 -6.127 -4.385 1.00 83.56 80 ASP A C 1
ATOM 537 O O . ASP A 1 80 ? -2.392 -7.258 -4.664 1.00 83.56 80 ASP A O 1
ATOM 541 N N . GLY A 1 81 ? -3.130 -5.783 -3.137 1.00 85.75 81 GLY A N 1
ATOM 542 C CA . GLY A 1 81 ? -3.018 -6.680 -1.995 1.00 85.75 81 GLY A CA 1
ATOM 543 C C . GLY A 1 81 ? -1.589 -6.846 -1.491 1.00 85.75 81 GLY A C 1
ATOM 544 O O . GLY A 1 81 ? -1.336 -7.777 -0.714 1.00 85.75 81 GLY A O 1
ATOM 545 N N . ILE A 1 82 ? -0.645 -6.003 -1.920 1.00 84.69 82 ILE A N 1
ATOM 546 C CA . ILE A 1 82 ? 0.758 -6.080 -1.517 1.00 84.69 82 ILE A CA 1
ATOM 547 C C . ILE A 1 82 ? 1.312 -4.700 -1.151 1.00 84.69 82 ILE A C 1
ATOM 549 O O . ILE A 1 82 ? 1.357 -3.802 -1.967 1.00 84.69 82 ILE A O 1
ATOM 553 N N . LYS A 1 83 ? 1.896 -4.565 0.049 1.00 86.31 83 LYS A N 1
ATOM 554 C CA . LYS A 1 83 ? 2.548 -3.309 0.458 1.00 86.31 83 LYS A CA 1
ATOM 555 C C . LYS A 1 83 ? 3.722 -2.970 -0.468 1.00 86.31 83 LYS A C 1
ATOM 557 O O . LYS A 1 83 ? 4.803 -3.555 -0.317 1.00 86.31 83 LYS A O 1
ATOM 562 N N . ASN A 1 84 ? 3.544 -2.017 -1.377 1.00 84.69 84 ASN A N 1
ATOM 563 C CA . ASN A 1 84 ? 4.554 -1.626 -2.357 1.00 84.69 84 ASN A CA 1
ATOM 564 C C . ASN A 1 84 ? 4.554 -0.101 -2.618 1.00 84.69 84 ASN A C 1
ATOM 566 O O . ASN A 1 84 ? 3.811 0.674 -2.020 1.00 84.69 84 ASN A O 1
ATOM 570 N N . GLY A 1 85 ? 5.501 0.379 -3.430 1.00 84.69 85 GLY A N 1
ATOM 571 C CA . GLY A 1 85 ? 5.616 1.810 -3.730 1.00 84.69 85 GLY A CA 1
ATOM 572 C C . GLY A 1 85 ? 5.830 2.686 -2.489 1.00 84.69 85 GLY A C 1
ATOM 573 O O . GLY A 1 85 ? 6.759 2.467 -1.712 1.00 84.69 85 GLY A O 1
ATOM 574 N N . ASN A 1 86 ? 4.990 3.713 -2.330 1.00 84.06 86 ASN A N 1
ATOM 575 C CA . ASN A 1 86 ? 5.030 4.640 -1.194 1.00 84.06 86 ASN A CA 1
ATOM 576 C C . ASN A 1 86 ? 3.929 4.385 -0.148 1.00 84.06 86 ASN A C 1
ATOM 578 O O . ASN A 1 86 ? 3.675 5.253 0.689 1.00 84.06 86 ASN A O 1
ATOM 582 N N . GLU A 1 87 ? 3.285 3.221 -0.182 1.00 91.56 87 GLU A N 1
ATOM 583 C CA . GLU A 1 87 ? 2.209 2.855 0.734 1.00 91.56 87 GLU A CA 1
ATOM 584 C C . GLU A 1 87 ? 2.699 2.692 2.180 1.00 91.56 87 GLU A C 1
ATOM 586 O O . GLU A 1 87 ? 3.773 2.149 2.466 1.00 91.56 87 GLU A O 1
ATOM 591 N N . THR A 1 88 ? 1.887 3.138 3.142 1.00 88.50 88 THR A N 1
ATOM 592 C CA . THR A 1 88 ? 2.163 2.924 4.571 1.00 88.50 88 THR A CA 1
ATOM 593 C C . THR A 1 88 ? 1.544 1.621 5.087 1.00 88.50 88 THR A C 1
ATOM 595 O O . THR A 1 88 ? 2.073 1.045 6.043 1.00 88.50 88 THR A O 1
ATOM 598 N N . GLY A 1 89 ? 0.495 1.113 4.431 1.00 86.00 89 GLY A N 1
ATOM 599 C CA . GLY A 1 89 ? -0.129 -0.204 4.636 1.00 86.00 89 GLY A CA 1
ATOM 600 C C . GLY A 1 89 ? -0.115 -1.049 3.357 1.00 86.00 89 GLY A C 1
ATOM 601 O O . GLY A 1 89 ? 0.667 -0.752 2.472 1.00 86.00 89 GLY A O 1
ATOM 602 N N . ILE A 1 90 ? -0.910 -2.125 3.291 1.00 86.56 90 ILE A N 1
ATOM 603 C CA . ILE A 1 90 ? -0.882 -3.090 2.166 1.00 86.56 90 ILE A CA 1
ATOM 604 C C . ILE A 1 90 ? -1.472 -2.538 0.861 1.00 86.56 90 ILE A C 1
ATOM 606 O O . ILE A 1 90 ? -1.111 -3.039 -0.183 1.00 86.56 90 ILE A O 1
ATOM 610 N N . ASP A 1 91 ? -2.342 -1.534 0.934 1.00 86.88 91 ASP A N 1
ATOM 611 C CA . ASP A 1 91 ? -2.986 -0.895 -0.227 1.00 86.88 91 ASP A CA 1
ATOM 612 C C . ASP A 1 91 ? -3.413 0.547 0.136 1.00 86.88 91 ASP A C 1
ATOM 614 O O . ASP A 1 91 ? -4.465 1.058 -0.257 1.00 86.88 91 ASP A O 1
ATOM 618 N N . CYS A 1 92 ? -2.683 1.185 1.057 1.00 88.12 92 CYS A N 1
ATOM 619 C CA . CYS A 1 92 ? -3.091 2.455 1.657 1.00 88.12 92 CYS A CA 1
ATOM 620 C C . CYS A 1 92 ? -1.896 3.300 2.103 1.00 88.12 92 CYS A C 1
ATOM 622 O O . CYS A 1 92 ? -0.821 2.795 2.428 1.00 88.12 92 CYS A O 1
ATOM 624 N N . GLY A 1 93 ? -2.110 4.611 2.184 1.00 87.50 93 GLY A N 1
ATOM 625 C CA . GLY A 1 93 ? -1.100 5.607 2.523 1.00 87.50 93 GLY A CA 1
ATOM 626 C C . GLY A 1 93 ? -0.222 6.026 1.344 1.00 87.50 93 GLY A C 1
ATOM 627 O O . GLY A 1 93 ? -0.300 5.479 0.248 1.00 87.50 93 GLY A O 1
ATOM 628 N N . GLY A 1 94 ? 0.614 7.041 1.567 1.00 86.06 94 GLY A N 1
ATOM 629 C CA . GLY A 1 94 ? 1.461 7.607 0.516 1.00 86.06 94 GLY A CA 1
ATOM 630 C C . GLY A 1 94 ? 0.650 8.255 -0.604 1.00 86.06 94 GLY A C 1
ATOM 631 O O . GLY A 1 94 ? 0.039 9.300 -0.398 1.00 86.06 94 GLY A O 1
ATOM 632 N N . SER A 1 95 ? 0.689 7.652 -1.796 1.00 84.44 95 SER A N 1
ATOM 633 C CA . SER A 1 95 ? -0.105 8.078 -2.961 1.00 84.44 95 SER A CA 1
ATOM 634 C C . SER A 1 95 ? -1.538 7.534 -2.955 1.00 84.44 95 SER A C 1
ATOM 636 O O . SER A 1 95 ? -2.370 8.015 -3.723 1.00 84.44 95 SER A O 1
ATOM 638 N N . CYS A 1 96 ? -1.837 6.584 -2.067 1.00 87.19 96 CYS A N 1
ATOM 639 C CA . CYS A 1 96 ? -3.157 6.003 -1.865 1.00 87.19 96 CYS A CA 1
ATOM 640 C C . CYS A 1 96 ? -3.946 6.734 -0.773 1.00 87.19 96 CYS A C 1
ATOM 642 O O . CYS A 1 96 ? -3.414 7.577 -0.044 1.00 87.19 96 CYS A O 1
ATOM 644 N N . SER A 1 97 ? -5.232 6.394 -0.631 1.00 86.75 97 SER A N 1
ATOM 645 C CA . SER A 1 97 ? -6.036 6.871 0.499 1.00 86.75 97 SER A CA 1
ATOM 646 C C . SER A 1 97 ? -5.336 6.542 1.824 1.00 86.75 97 SER A C 1
ATOM 648 O O . SER A 1 97 ? -4.745 5.464 1.926 1.00 86.75 97 SER A O 1
ATOM 650 N N . PRO A 1 98 ? -5.369 7.439 2.829 1.00 86.94 98 PRO A N 1
ATOM 651 C CA . PRO A 1 98 ? -4.750 7.186 4.125 1.00 86.94 98 PRO A CA 1
ATOM 652 C C . PRO A 1 98 ? -5.168 5.832 4.690 1.00 86.94 98 PRO A C 1
ATOM 654 O O . PRO A 1 98 ? -6.314 5.412 4.526 1.00 86.94 98 PRO A O 1
ATOM 657 N N . CYS A 1 99 ? -4.233 5.147 5.343 1.00 88.19 99 CYS A N 1
ATOM 658 C CA . CYS A 1 99 ? -4.579 3.898 5.996 1.00 88.19 99 CYS A CA 1
ATOM 659 C C . CYS A 1 99 ? -5.598 4.129 7.115 1.00 88.19 99 CYS A C 1
ATOM 661 O O . CYS A 1 99 ? -5.413 5.078 7.878 1.00 88.19 99 CYS A O 1
ATOM 663 N N . PRO A 1 100 ? -6.601 3.239 7.234 1.00 87.56 100 PRO A N 1
ATOM 664 C CA . PRO A 1 100 ? -7.469 3.128 8.399 1.00 87.56 100 PRO A CA 1
ATOM 665 C C . PRO A 1 100 ? -6.702 3.250 9.712 1.00 87.56 100 PRO A C 1
ATOM 667 O O . PRO A 1 100 ? -5.679 2.577 9.891 1.00 87.56 100 PRO A O 1
ATOM 670 N N . THR A 1 101 ? -7.191 4.078 10.632 1.00 88.69 101 THR A N 1
ATOM 671 C CA . THR A 1 101 ? -6.654 4.142 11.994 1.00 88.69 101 THR A CA 1
ATOM 672 C C . THR A 1 101 ? -7.780 4.057 13.004 1.00 88.69 101 THR A C 1
ATOM 674 O O . THR A 1 101 ? -8.832 4.625 12.776 1.00 88.69 101 THR A O 1
ATOM 677 N N . CYS A 1 102 ? -7.502 3.464 14.164 1.00 88.50 102 CYS A N 1
ATOM 678 C CA . CYS A 1 102 ? -8.464 3.299 15.258 1.00 88.50 102 CYS A CA 1
ATOM 679 C C . CYS A 1 102 ? -8.780 4.607 16.019 1.00 88.50 102 CYS A C 1
ATOM 681 O O . CYS A 1 102 ? -8.946 4.586 17.239 1.00 88.50 102 CYS A O 1
ATOM 683 N N . SER A 1 103 ? -8.704 5.757 15.352 1.00 88.44 103 SER A N 1
ATOM 684 C CA . SER A 1 103 ? -8.885 7.088 15.942 1.00 88.44 103 SER A CA 1
ATOM 685 C C . SER A 1 103 ? -9.109 8.189 14.891 1.00 88.44 103 SER A C 1
ATOM 687 O O . SER A 1 103 ? -8.855 9.361 15.183 1.00 88.44 103 SER A O 1
ATOM 689 N N . ASP A 1 104 ? -9.486 7.845 13.657 1.00 85.38 104 ASP A N 1
ATOM 690 C CA . ASP A 1 104 ? -9.726 8.818 12.582 1.00 85.38 104 ASP A CA 1
ATOM 691 C C . ASP A 1 104 ? -11.185 9.302 12.514 1.00 85.38 104 ASP A C 1
ATOM 693 O O . ASP A 1 104 ? -11.502 10.213 11.741 1.00 85.38 104 ASP A O 1
ATOM 697 N N . GLY A 1 105 ? -12.062 8.771 13.367 1.00 86.06 105 GLY A N 1
ATOM 698 C CA . GLY A 1 105 ? -13.451 9.194 13.486 1.00 86.06 105 GLY A CA 1
ATOM 699 C C . GLY A 1 105 ? -14.344 8.673 12.365 1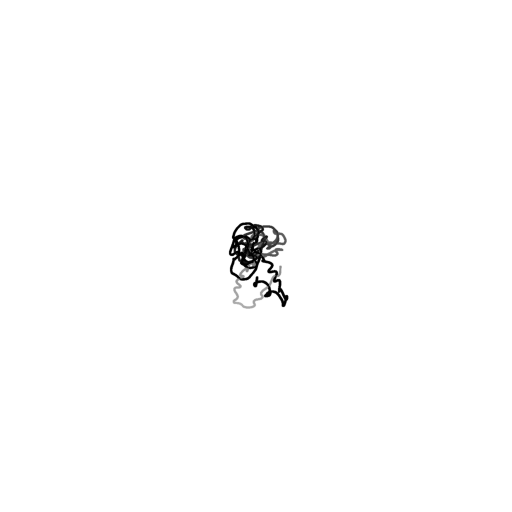.00 86.06 105 GLY A C 1
ATOM 700 O O . GLY A 1 105 ? -15.485 9.133 12.243 1.00 86.06 105 GLY A O 1
ATOM 701 N N . ILE A 1 106 ? -13.863 7.743 11.535 1.00 85.75 106 ILE A N 1
ATOM 702 C CA . ILE A 1 106 ? -14.626 7.151 10.436 1.00 85.75 106 ILE A CA 1
ATOM 703 C C . ILE A 1 106 ? -14.562 5.625 10.507 1.00 85.75 106 ILE A C 1
ATOM 705 O O . ILE A 1 106 ? -13.535 5.049 10.797 1.00 85.75 106 ILE A O 1
ATOM 709 N N . LYS A 1 107 ? -15.668 4.936 10.203 1.00 87.31 107 LYS A N 1
ATOM 710 C CA . LYS A 1 107 ? -15.664 3.466 10.154 1.00 87.31 107 LYS A CA 1
ATOM 711 C C . LYS A 1 107 ? -15.004 2.986 8.859 1.00 87.31 107 LYS A C 1
ATOM 713 O O . LYS A 1 107 ? -15.645 3.043 7.803 1.00 87.31 107 LYS A O 1
ATOM 718 N N . ASN A 1 108 ? -13.766 2.505 8.925 1.00 86.56 108 ASN A N 1
ATOM 719 C CA . ASN A 1 108 ? -13.009 2.036 7.759 1.00 86.56 108 ASN A CA 1
ATOM 720 C C . ASN A 1 108 ? -12.152 0.784 8.069 1.00 86.56 108 ASN A C 1
ATOM 722 O O . ASN A 1 108 ? -12.170 0.228 9.163 1.00 86.56 108 ASN A O 1
ATOM 726 N N . GLY A 1 109 ? -11.460 0.244 7.059 1.00 86.31 109 GLY A N 1
ATOM 727 C CA . GLY A 1 109 ? -10.602 -0.933 7.235 1.00 86.31 109 GLY A CA 1
ATOM 728 C C . GLY A 1 109 ? -11.346 -2.179 7.731 1.00 86.31 109 GLY A C 1
ATOM 729 O O . GLY A 1 109 ? -12.307 -2.625 7.108 1.00 86.31 109 GLY A O 1
ATOM 730 N N . SER A 1 110 ? -10.860 -2.766 8.829 1.00 87.19 110 SER A N 1
ATOM 731 C CA . SER A 1 110 ? -11.444 -3.974 9.438 1.00 87.19 110 SER A CA 1
ATOM 732 C C . SER A 1 110 ? -12.376 -3.682 10.622 1.00 87.19 110 SER A C 1
ATOM 734 O O . SER A 1 110 ? -12.822 -4.606 11.302 1.00 87.19 110 SER A O 1
ATOM 736 N N . GLU A 1 111 ? -12.677 -2.410 10.872 1.00 91.62 111 GLU A N 1
ATOM 737 C CA . GLU A 1 111 ? -13.441 -1.971 12.031 1.00 91.62 111 GLU A CA 1
ATOM 738 C C . GLU A 1 111 ? -14.903 -2.440 12.003 1.00 91.62 111 GLU A C 1
ATOM 740 O O . GLU A 1 111 ? -15.598 -2.414 10.979 1.00 91.62 111 GLU A O 1
ATOM 745 N N . THR A 1 112 ? -15.419 -2.837 13.168 1.00 88.31 112 THR A N 1
ATOM 746 C CA . THR A 1 112 ? -16.832 -3.206 13.336 1.00 88.31 112 THR A CA 1
ATOM 747 C C . THR A 1 112 ? -17.697 -2.016 13.760 1.00 88.31 112 THR A C 1
ATOM 749 O O . THR A 1 112 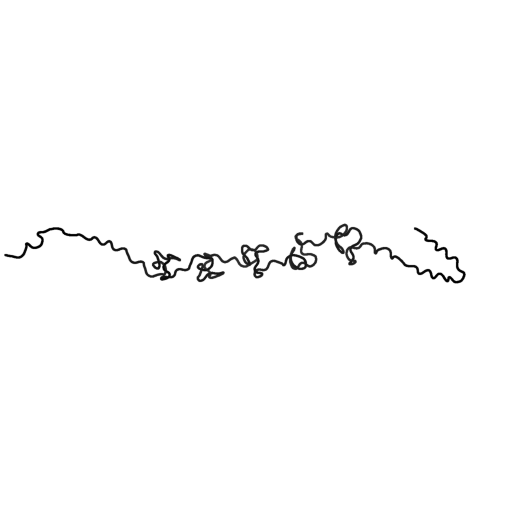? -18.892 -1.996 13.448 1.00 88.31 112 THR A O 1
ATOM 752 N N . GLY A 1 113 ? -17.106 -1.000 14.389 1.00 85.94 113 GLY A N 1
ATOM 753 C CA . GLY A 1 113 ? -17.703 0.304 14.705 1.00 85.94 113 GLY A CA 1
ATOM 754 C C . GLY A 1 113 ? -16.789 1.443 14.244 1.00 85.94 113 GLY A C 1
ATOM 755 O O . GLY A 1 113 ? -15.801 1.178 13.584 1.00 85.94 113 GLY A O 1
ATOM 756 N N . VAL A 1 114 ? -17.130 2.702 14.524 1.00 87.75 114 VAL A N 1
ATOM 757 C CA . VAL A 1 114 ? -16.218 3.827 14.230 1.00 87.75 114 VAL A CA 1
ATOM 758 C C . VAL A 1 114 ? -15.021 3.721 15.175 1.00 87.75 114 VAL A C 1
ATOM 760 O O . VAL A 1 114 ? -15.243 3.711 16.386 1.00 87.75 114 VAL A O 1
ATOM 763 N N . ASP A 1 115 ? -13.801 3.610 14.640 1.00 85.81 115 ASP A N 1
ATOM 764 C CA . ASP A 1 115 ? -12.548 3.523 15.407 1.00 85.81 115 ASP A CA 1
ATOM 765 C C . ASP A 1 115 ? -12.417 2.284 16.324 1.00 85.81 115 ASP A C 1
ATOM 767 O O . ASP A 1 115 ? -11.616 2.264 17.265 1.00 85.81 115 ASP A O 1
ATOM 771 N N . CYS A 1 116 ? -13.219 1.232 16.112 1.00 87.19 116 CYS A N 1
ATOM 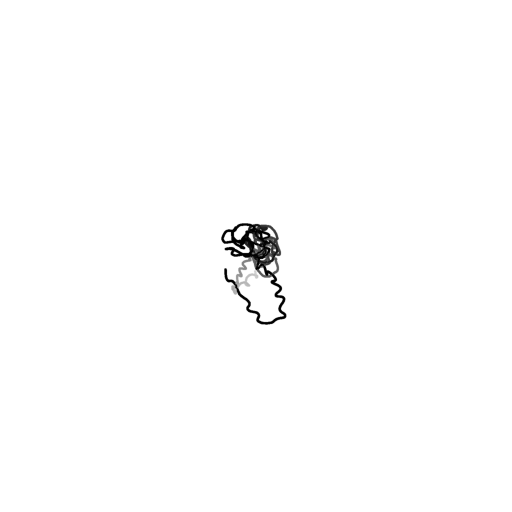772 C CA . CYS A 1 116 ? -13.224 0.057 16.988 1.00 87.19 116 CYS A CA 1
ATOM 773 C C . CYS A 1 116 ? -13.545 -1.262 16.269 1.00 87.19 116 CYS A C 1
ATOM 775 O O . CYS A 1 116 ? -14.296 -1.326 15.294 1.00 87.19 116 CYS A O 1
ATOM 777 N N . GLY A 1 117 ? -13.021 -2.357 16.818 1.00 86.50 117 GLY A N 1
ATOM 778 C CA . GLY A 1 117 ? -13.176 -3.722 16.322 1.00 86.50 117 GLY A CA 1
ATOM 779 C C . GLY A 1 117 ? -12.208 -4.110 15.204 1.00 86.50 117 GLY A C 1
ATOM 780 O O . GLY A 1 117 ? -11.444 -3.294 14.696 1.00 86.50 117 GLY A O 1
ATOM 781 N N . GLY A 1 118 ? -12.220 -5.394 14.837 1.00 87.44 118 GLY A N 1
ATOM 782 C CA . GLY A 1 118 ? -11.266 -5.955 13.875 1.00 87.44 118 GLY A CA 1
ATOM 783 C C . GLY A 1 118 ? -9.826 -5.869 14.380 1.00 87.44 118 GLY A C 1
ATOM 784 O O . GLY A 1 118 ? -9.479 -6.500 15.375 1.00 87.44 118 GLY A O 1
ATOM 785 N N . SER A 1 119 ? -8.992 -5.093 13.685 1.00 85.62 119 SER A N 1
ATOM 786 C CA . SER A 1 119 ? -7.614 -4.774 14.084 1.00 85.62 119 SER A CA 1
ATOM 787 C C . SER A 1 119 ? -7.512 -3.730 15.204 1.00 85.62 119 SER A C 1
ATOM 789 O O . SER A 1 119 ? -6.420 -3.518 15.728 1.00 85.62 119 SER A O 1
ATOM 791 N N . CYS A 1 120 ? -8.618 -3.068 15.552 1.00 87.06 120 CYS A N 1
ATOM 792 C CA . CYS A 1 120 ? -8.709 -2.074 16.618 1.00 87.06 120 CYS A CA 1
ATOM 793 C C . CYS A 1 120 ? -9.227 -2.684 17.927 1.00 87.06 120 CYS A C 1
ATOM 795 O O . CYS A 1 120 ? -9.699 -3.822 17.959 1.00 87.06 120 CYS A O 1
ATOM 797 N N . SER A 1 121 ? -9.166 -1.914 19.019 1.00 86.31 121 SER A N 1
ATOM 798 C CA . SER A 1 121 ? -9.772 -2.312 20.296 1.00 86.31 121 SER A CA 1
ATOM 799 C C . SER A 1 121 ? -11.241 -2.701 20.094 1.00 86.31 121 SER A C 1
ATOM 801 O O . SER A 1 121 ? -11.932 -2.004 19.348 1.00 86.31 121 SER A O 1
ATOM 803 N N . PRO A 1 122 ? -11.741 -3.776 20.732 1.00 84.25 122 PRO A N 1
ATOM 804 C CA . PRO A 1 122 ? -13.142 -4.166 20.621 1.00 84.25 122 PRO A CA 1
ATOM 805 C C . PRO A 1 122 ? -14.081 -2.991 20.911 1.00 84.25 122 PRO A C 1
ATOM 807 O O . PRO A 1 122 ? -13.831 -2.196 21.822 1.00 84.25 122 PRO A O 1
ATOM 810 N N . CYS A 1 123 ? -15.139 -2.870 20.111 1.00 82.50 123 CYS A N 1
ATOM 811 C CA . CYS A 1 123 ? -16.180 -1.874 20.346 1.00 82.50 123 CYS A CA 1
ATOM 812 C C . CYS A 1 123 ? -16.875 -2.119 21.685 1.00 82.50 123 CYS A C 1
ATOM 814 O O . CYS A 1 123 ? -17.029 -3.276 22.062 1.00 82.50 123 CYS A O 1
ATOM 816 N N . SER A 1 124 ? -17.343 -1.050 22.343 1.00 79.19 124 SER A N 1
ATOM 817 C CA . SER A 1 124 ? -18.147 -1.184 23.561 1.00 79.19 124 SER A CA 1
ATOM 818 C C . SER A 1 124 ? -19.393 -2.015 23.293 1.00 79.19 124 SER A C 1
ATOM 820 O O . SER A 1 124 ? -20.209 -1.653 22.436 1.00 79.19 124 SER A O 1
ATOM 822 N N . THR A 1 125 ? -19.568 -3.104 24.036 1.00 81.81 125 THR A N 1
ATOM 823 C CA . THR A 1 125 ? -20.853 -3.793 24.086 1.00 81.81 125 THR A CA 1
ATOM 824 C C . THR A 1 125 ? -21.229 -4.075 25.529 1.00 81.81 125 THR A C 1
ATOM 826 O O . THR A 1 125 ? -20.483 -4.686 26.268 1.00 81.81 125 THR A O 1
ATOM 829 N N . CYS A 1 126 ? -22.435 -3.664 25.913 1.00 83.25 126 CYS A N 1
ATOM 830 C CA . CYS A 1 126 ? -22.872 -3.658 27.311 1.00 83.25 126 CYS A CA 1
ATOM 831 C C . CYS A 1 126 ? -23.252 -5.048 27.860 1.00 83.25 126 CYS A C 1
ATOM 833 O O . CYS A 1 126 ? -24.170 -5.150 28.676 1.00 83.25 126 CYS A O 1
ATOM 835 N N . SER A 1 127 ? -22.690 -6.125 27.308 1.00 86.94 127 SER A N 1
ATOM 836 C CA . SER A 1 127 ? -23.068 -7.506 27.643 1.00 86.94 127 SER A CA 1
ATOM 837 C C . SER A 1 127 ? -22.081 -8.570 27.133 1.00 86.94 127 SER A C 1
ATOM 839 O O . SER A 1 127 ? -22.467 -9.736 27.014 1.00 86.94 127 SER A O 1
ATOM 841 N N . ASP A 1 128 ? -20.850 -8.204 26.770 1.00 81.38 128 ASP A N 1
ATOM 842 C CA . ASP A 1 128 ? -19.836 -9.165 26.308 1.00 81.38 128 ASP A CA 1
ATOM 843 C C . ASP A 1 128 ? -18.928 -9.700 27.424 1.00 81.38 128 ASP A C 1
ATOM 845 O O . ASP A 1 128 ? -18.124 -10.607 27.181 1.00 81.38 128 ASP A O 1
ATOM 849 N N . GLY A 1 129 ? -19.091 -9.217 28.656 1.00 84.69 129 GLY A N 1
ATOM 850 C CA . GLY A 1 129 ? -18.350 -9.694 29.815 1.00 84.69 129 GLY A CA 1
ATOM 851 C C . GLY A 1 129 ? -16.900 -9.218 29.858 1.00 84.69 129 GLY A C 1
ATOM 852 O O . GLY A 1 129 ? -16.116 -9.761 30.644 1.00 84.69 129 GLY A O 1
ATOM 853 N N . ILE A 1 130 ? -16.511 -8.235 29.039 1.00 85.75 130 ILE A N 1
ATOM 854 C CA . ILE A 1 130 ? -15.180 -7.623 29.063 1.00 85.75 130 ILE A CA 1
ATOM 855 C C . ILE A 1 130 ? -15.296 -6.101 29.160 1.00 85.75 130 ILE A C 1
ATOM 857 O O . ILE A 1 130 ? -16.217 -5.506 28.641 1.00 85.75 130 ILE A O 1
ATOM 861 N N . LYS A 1 131 ? -14.334 -5.441 29.817 1.00 84.31 131 LYS A N 1
ATOM 862 C CA . LYS A 1 131 ? -14.304 -3.972 29.866 1.00 84.31 131 LYS A CA 1
ATOM 863 C C . LYS A 1 131 ? -13.679 -3.419 28.585 1.00 84.31 131 LYS A C 1
ATOM 865 O O . LYS A 1 131 ? -12.453 -3.484 28.441 1.00 84.31 131 LYS A O 1
ATOM 870 N N . ASN A 1 132 ? -14.482 -2.873 27.676 1.00 83.19 132 ASN A N 1
ATOM 871 C CA . ASN A 1 132 ? -14.010 -2.342 26.391 1.00 83.19 132 ASN A CA 1
ATOM 872 C C . ASN A 1 132 ? -14.709 -1.025 25.979 1.00 83.19 132 ASN A C 1
ATOM 874 O O . ASN A 1 132 ? -15.523 -0.458 26.706 1.00 83.19 132 ASN A O 1
ATOM 878 N N . GLY A 1 133 ? -14.296 -0.447 24.844 1.00 82.56 133 GLY A N 1
ATOM 879 C CA . GLY A 1 133 ? -14.769 0.864 24.384 1.00 82.56 133 GLY A CA 1
ATOM 880 C C . GLY A 1 133 ? -14.661 1.978 25.439 1.00 82.56 133 GLY A C 1
ATOM 881 O O . GLY A 1 133 ? -13.568 2.286 25.913 1.00 82.56 133 GLY A O 1
ATOM 882 N N . ASN A 1 134 ? -15.788 2.618 25.774 1.00 83.44 134 ASN A N 1
ATOM 883 C CA . ASN A 1 134 ? -15.871 3.722 26.743 1.00 83.44 134 ASN A CA 1
ATOM 884 C C . ASN A 1 134 ? -16.478 3.317 28.103 1.00 83.44 134 ASN A C 1
ATOM 886 O O . ASN A 1 134 ? -16.882 4.189 28.876 1.00 83.44 134 ASN A O 1
ATOM 890 N N . GLU A 1 135 ? -16.552 2.019 28.393 1.00 90.31 135 GLU A N 1
ATOM 891 C CA . GLU A 1 135 ? -17.104 1.489 29.637 1.00 90.31 135 GLU A CA 1
ATOM 892 C C . GLU A 1 135 ? -16.287 1.899 30.870 1.00 90.31 135 GLU A C 1
ATOM 894 O O . GLU A 1 135 ? -15.049 1.905 30.878 1.00 90.31 135 GLU A O 1
ATOM 899 N N . THR A 1 136 ? -16.980 2.225 31.963 1.00 88.75 136 THR A N 1
ATOM 900 C CA . THR A 1 136 ? -16.324 2.568 33.234 1.00 88.75 136 THR A CA 1
ATOM 901 C C . THR A 1 136 ? -16.033 1.337 34.089 1.00 88.75 136 THR A C 1
ATOM 903 O O . THR A 1 136 ? -15.077 1.368 34.867 1.00 88.75 136 THR A O 1
ATOM 906 N N . ASP A 1 137 ? -16.784 0.251 33.903 1.00 86.75 137 ASP A N 1
ATOM 907 C CA . ASP A 1 137 ? -16.549 -1.093 34.451 1.00 86.75 137 ASP A CA 1
ATOM 908 C C . ASP A 1 137 ? -17.117 -2.141 33.470 1.00 86.75 137 ASP A C 1
ATOM 910 O O . ASP A 1 137 ? -17.752 -1.750 32.499 1.00 86.75 137 ASP A O 1
ATOM 914 N N . VAL A 1 138 ? -16.859 -3.436 33.675 1.00 88.50 138 VAL A N 1
ATOM 915 C CA . VAL A 1 138 ? -17.294 -4.509 32.753 1.00 88.50 138 VAL A CA 1
ATOM 916 C C . VAL A 1 138 ? -18.788 -4.375 32.423 1.00 88.50 138 VAL A C 1
ATOM 918 O O . VAL A 1 138 ? -19.615 -4.401 33.336 1.00 88.50 138 VAL A O 1
ATOM 921 N N . ASP A 1 139 ? -19.116 -4.234 31.133 1.00 85.75 139 ASP A N 1
ATOM 922 C CA . ASP A 1 139 ? -20.480 -4.114 30.598 1.00 85.75 139 ASP A CA 1
ATOM 923 C C . ASP A 1 139 ? -21.288 -2.887 31.091 1.00 85.75 139 ASP A C 1
ATOM 925 O O . ASP A 1 139 ? -22.517 -2.838 30.943 1.00 85.75 139 ASP A O 1
ATOM 929 N N . CYS A 1 140 ? -20.657 -1.877 31.708 1.00 87.19 140 CYS A N 1
ATOM 930 C CA . CYS A 1 140 ? -21.374 -0.710 32.231 1.00 87.19 140 CYS A CA 1
ATOM 931 C C . CYS A 1 140 ? -20.593 0.617 32.184 1.00 87.19 140 CYS A C 1
ATOM 933 O O . CYS A 1 140 ? -19.365 0.701 32.205 1.00 87.19 140 CYS A O 1
ATOM 935 N N . GLY A 1 141 ? -21.345 1.717 32.175 1.00 86.81 141 GLY A N 1
ATOM 936 C CA . GLY A 1 141 ? -20.841 3.084 32.052 1.00 86.81 141 GLY A CA 1
ATOM 937 C C . GLY A 1 141 ? -20.515 3.510 30.620 1.00 86.81 141 GLY A C 1
ATOM 938 O O . GLY A 1 141 ? -20.653 2.744 29.672 1.00 86.81 141 GLY A O 1
ATOM 939 N N . GLY A 1 142 ? -20.126 4.775 30.447 1.00 85.75 142 GLY A N 1
ATOM 940 C CA . GLY A 1 142 ? -19.905 5.346 29.115 1.00 85.75 142 GLY A CA 1
ATOM 941 C C . GLY A 1 142 ? -21.189 5.382 28.286 1.00 85.75 142 GLY A C 1
ATOM 942 O O . GLY A 1 142 ? -22.141 6.070 28.652 1.00 85.75 142 GLY A O 1
ATOM 943 N N . SER A 1 143 ? -21.209 4.648 27.167 1.00 83.69 143 SER A N 1
ATOM 944 C CA . SER A 1 143 ? -22.407 4.461 26.331 1.00 83.69 143 SER A CA 1
ATOM 945 C C . SER A 1 143 ? -23.378 3.398 26.860 1.00 83.69 143 SER A C 1
ATOM 947 O O . SER A 1 143 ? -24.469 3.257 26.309 1.00 83.69 143 SER A O 1
ATOM 949 N N . CYS A 1 144 ? -23.000 2.655 27.901 1.00 85.94 144 CYS A N 1
ATOM 950 C CA . CYS A 1 144 ? -23.823 1.636 28.545 1.00 85.94 144 CYS A CA 1
ATOM 951 C C . CYS A 1 144 ? -24.598 2.190 29.745 1.00 85.94 144 CYS A C 1
ATOM 953 O O . CYS A 1 144 ? -24.431 3.343 30.153 1.00 85.94 144 CYS A O 1
ATOM 955 N N . ALA A 1 145 ? -25.468 1.360 30.328 1.00 88.06 145 ALA A N 1
ATOM 956 C CA . ALA A 1 145 ? -26.145 1.713 31.572 1.00 88.06 145 ALA A CA 1
ATOM 957 C C . ALA A 1 145 ? -25.102 2.065 32.653 1.00 88.06 145 ALA A C 1
ATOM 959 O O . ALA A 1 145 ? -24.067 1.401 32.716 1.00 88.06 145 ALA A O 1
ATOM 960 N N . PRO A 1 146 ? -25.331 3.091 33.496 1.00 88.94 146 PRO A N 1
ATOM 961 C CA . PRO A 1 146 ? -24.393 3.447 34.554 1.00 88.94 146 PRO A CA 1
ATOM 962 C C . PRO A 1 146 ? -24.083 2.241 35.436 1.00 88.94 146 PRO A C 1
ATOM 964 O O . PRO A 1 146 ? -24.990 1.494 35.808 1.00 88.94 146 PRO A O 1
ATOM 967 N N . CYS A 1 147 ? -22.813 2.072 35.795 1.00 87.25 147 CYS A N 1
ATOM 968 C CA . CYS A 1 147 ? -22.431 1.029 36.732 1.00 87.25 147 CYS A CA 1
ATOM 969 C C . CYS A 1 147 ? -23.148 1.216 38.069 1.00 87.25 147 CYS A C 1
ATOM 971 O O . CYS A 1 147 ? -23.296 2.341 38.560 1.00 87.25 147 CYS A O 1
ATOM 973 N N . GLY A 1 148 ? -23.590 0.103 38.657 1.00 82.75 148 GLY A N 1
ATOM 974 C CA . GLY A 1 148 ? -24.150 0.109 40.002 1.00 82.75 148 GLY A CA 1
ATOM 975 C C . GLY A 1 148 ? -23.146 0.716 40.980 1.00 82.75 148 GLY A C 1
ATOM 976 O O . GLY A 1 148 ? -21.950 0.437 40.913 1.00 82.75 148 GLY A O 1
ATOM 977 N N . THR A 1 149 ? -23.611 1.571 41.886 1.00 80.25 149 THR A N 1
ATOM 978 C CA . THR A 1 149 ? -22.747 2.078 42.948 1.00 80.25 149 THR A CA 1
ATOM 979 C C . THR A 1 149 ? -22.489 0.966 43.960 1.00 80.25 149 THR A C 1
ATOM 981 O O . THR A 1 149 ? -23.403 0.246 44.365 1.00 80.25 149 THR A O 1
ATOM 984 N N . CYS A 1 150 ? -21.239 0.825 44.399 1.00 70.31 150 CYS A N 1
ATOM 985 C CA . CYS A 1 150 ? -20.923 -0.047 45.523 1.00 70.31 150 CYS A CA 1
ATOM 986 C C . CYS A 1 150 ? -21.665 0.465 46.765 1.00 70.31 150 CYS A C 1
ATOM 988 O O . CYS A 1 150 ? -21.400 1.571 47.240 1.00 70.31 150 CYS A O 1
ATOM 990 N N . ILE A 1 151 ? -22.587 -0.332 47.306 1.00 74.62 151 ILE A N 1
ATOM 991 C CA . ILE A 1 151 ? -23.183 -0.059 48.614 1.00 74.62 151 ILE A CA 1
ATOM 992 C C . ILE A 1 151 ? -22.267 -0.687 49.662 1.00 74.62 151 ILE A C 1
ATOM 994 O O . ILE A 1 151 ? -22.069 -1.901 49.682 1.00 74.62 151 ILE A O 1
ATOM 998 N N . ASN A 1 152 ? -21.709 0.139 50.546 1.00 76.12 152 ASN A N 1
ATOM 999 C CA . ASN A 1 152 ? -21.034 -0.360 51.738 1.00 76.12 152 ASN A CA 1
ATOM 1000 C C . ASN A 1 152 ? -22.095 -0.869 52.713 1.00 76.12 152 ASN A C 1
ATOM 1002 O O . ASN A 1 152 ? -22.830 -0.081 53.306 1.00 76.12 152 ASN A O 1
ATOM 1006 N N . ILE A 1 153 ? -22.186 -2.188 52.867 1.00 77.81 153 ILE A N 1
ATOM 1007 C CA . ILE A 1 153 ? -23.037 -2.798 53.886 1.00 77.81 153 ILE A CA 1
ATOM 1008 C C . ILE A 1 153 ? -22.215 -2.896 55.171 1.00 77.81 153 ILE A C 1
ATOM 1010 O O . ILE A 1 153 ? -21.365 -3.771 55.318 1.00 77.81 153 ILE A O 1
ATOM 1014 N N . SER A 1 154 ? -22.468 -1.990 56.109 1.00 79.12 154 SER A N 1
ATOM 1015 C CA . SER A 1 154 ? -22.010 -2.122 57.491 1.00 79.12 154 SER A CA 1
ATOM 1016 C C . SER A 1 154 ? -23.002 -2.996 58.258 1.00 79.12 154 SER A C 1
ATOM 1018 O O . SER A 1 154 ? -24.128 -2.574 58.518 1.00 79.12 154 SER A O 1
ATOM 1020 N N . VAL A 1 155 ? -22.594 -4.219 58.600 1.00 81.94 155 VAL A N 1
ATOM 1021 C CA . VAL A 1 155 ? -23.365 -5.108 59.480 1.00 81.94 155 VAL A CA 1
ATOM 1022 C C . VAL A 1 155 ? -22.876 -4.903 60.909 1.00 81.94 155 VAL A C 1
ATOM 1024 O O . VAL A 1 155 ? -21.744 -5.257 61.234 1.00 81.94 155 VAL A O 1
ATOM 1027 N N . GLU A 1 156 ? -23.725 -4.339 61.764 1.00 80.81 156 GLU A N 1
ATOM 1028 C CA . GLU A 1 156 ? -23.475 -4.260 63.202 1.00 80.81 156 GLU A CA 1
ATOM 1029 C C . GLU A 1 156 ? -24.156 -5.451 63.886 1.00 80.81 156 GLU A C 1
ATOM 1031 O O . GLU A 1 156 ? -25.383 -5.539 63.953 1.00 80.81 156 GLU A O 1
ATOM 1036 N N . ILE A 1 157 ? -23.358 -6.418 64.346 1.00 79.25 157 ILE A N 1
ATOM 1037 C CA . ILE A 1 157 ? -23.864 -7.567 65.101 1.00 79.25 157 ILE A CA 1
ATOM 1038 C C . ILE A 1 157 ? -23.936 -7.148 66.567 1.00 79.25 157 ILE A C 1
ATOM 1040 O O . ILE A 1 157 ? -22.917 -7.091 67.254 1.00 79.25 157 ILE A O 1
ATOM 1044 N N . ASN A 1 158 ? -25.143 -6.854 67.047 1.00 75.94 158 ASN A N 1
ATOM 1045 C CA . ASN A 1 158 ? -25.364 -6.585 68.460 1.00 75.94 158 ASN A CA 1
ATOM 1046 C C . ASN A 1 158 ? -25.326 -7.908 69.240 1.00 75.94 158 ASN A C 1
ATOM 1048 O O . ASN A 1 158 ? -26.218 -8.746 69.111 1.00 75.94 158 ASN A O 1
ATOM 1052 N N . THR A 1 159 ? -24.269 -8.104 70.028 1.00 77.50 159 THR A N 1
ATOM 1053 C CA . THR A 1 159 ? -24.091 -9.289 70.875 1.00 77.50 159 THR A CA 1
ATOM 1054 C C . THR A 1 159 ? -24.606 -9.086 72.299 1.00 77.50 159 THR A C 1
ATOM 1056 O O . THR A 1 159 ? -24.215 -9.860 73.168 1.00 77.50 159 THR A O 1
ATOM 1059 N N . ASP A 1 160 ? -25.418 -8.060 72.580 1.00 77.50 160 ASP A N 1
ATOM 1060 C CA . ASP A 1 160 ? -25.950 -7.823 73.925 1.00 77.50 160 ASP A CA 1
ATOM 1061 C C . ASP A 1 160 ? -26.910 -8.962 74.331 1.00 77.50 160 ASP A C 1
ATOM 1063 O O . ASP A 1 160 ? -28.000 -9.097 73.762 1.00 77.50 160 ASP A O 1
ATOM 1067 N N . PRO A 1 161 ? -26.545 -9.790 75.329 1.00 69.56 161 PRO A N 1
ATOM 1068 C CA . PRO A 1 161 ? -27.383 -10.894 75.780 1.00 69.56 161 PRO A CA 1
ATOM 1069 C C . PRO A 1 161 ? -28.631 -10.441 76.570 1.00 69.56 161 PRO A C 1
ATOM 1071 O O . PRO A 1 161 ? -29.433 -11.293 76.963 1.00 69.56 161 PRO A O 1
ATOM 1074 N N . TYR A 1 162 ? -28.833 -9.135 76.797 1.00 65.19 162 TYR A N 1
ATOM 1075 C CA . TYR A 1 162 ? -29.907 -8.583 77.636 1.00 65.19 162 TYR A CA 1
ATOM 1076 C C . TYR A 1 162 ? -30.955 -7.729 76.898 1.00 65.19 162 TYR A C 1
ATOM 1078 O O . TYR A 1 162 ? -31.808 -7.123 77.550 1.00 65.19 162 TYR A O 1
ATOM 1086 N N . ALA A 1 163 ? -30.973 -7.717 75.560 1.00 59.88 163 ALA A N 1
ATOM 1087 C CA . ALA A 1 163 ? -31.873 -6.871 74.755 1.00 59.88 163 ALA A CA 1
ATOM 1088 C C . ALA A 1 163 ? -33.397 -7.115 74.942 1.00 59.88 163 ALA A C 1
ATOM 1090 O O . ALA A 1 163 ? -34.212 -6.368 74.408 1.00 59.88 163 ALA A O 1
ATOM 1091 N N . TRP A 1 164 ? -33.809 -8.132 75.705 1.00 59.53 164 TRP A N 1
ATOM 1092 C CA . TRP A 1 164 ? -35.209 -8.536 75.910 1.00 59.53 164 TRP A CA 1
ATOM 1093 C C . TRP A 1 164 ? -35.840 -8.043 77.227 1.00 59.53 164 TRP A C 1
ATOM 1095 O O . TRP A 1 164 ? -36.972 -8.412 77.528 1.00 59.53 164 TRP A O 1
ATOM 1105 N N . ARG A 1 165 ? -35.152 -7.227 78.041 1.00 57.19 165 ARG A N 1
ATOM 1106 C CA . ARG A 1 165 ? -35.592 -6.943 79.425 1.00 57.19 165 ARG A CA 1
ATOM 1107 C C . ARG A 1 165 ? -36.404 -5.660 79.655 1.00 57.19 165 ARG A C 1
ATOM 1109 O O . ARG A 1 165 ? -36.541 -5.234 80.798 1.00 57.19 165 ARG A O 1
ATOM 1116 N N . PHE A 1 166 ? -36.989 -5.071 78.616 1.00 55.22 166 PHE A N 1
ATOM 1117 C CA . PHE A 1 166 ? -37.890 -3.924 78.754 1.00 55.22 166 PHE A CA 1
ATOM 1118 C C . PHE A 1 166 ? -39.260 -4.272 78.185 1.00 55.22 166 PHE A C 1
ATOM 1120 O O . PHE A 1 166 ? -39.422 -4.133 76.986 1.00 55.22 166 PHE A O 1
ATOM 1127 N N . LEU A 1 167 ? -40.208 -4.732 79.009 1.00 51.06 167 LEU A N 1
ATOM 1128 C CA . LEU A 1 167 ? -41.661 -4.557 78.817 1.00 51.06 167 LEU A CA 1
ATOM 1129 C C . LEU A 1 167 ? -42.446 -5.213 79.977 1.00 51.06 167 LEU A C 1
ATOM 1131 O O . LEU A 1 167 ? -43.285 -6.062 79.728 1.00 51.06 167 LEU A O 1
ATOM 1135 N N . GLU A 1 168 ? -42.222 -4.825 81.237 1.00 46.97 168 GLU A N 1
ATOM 1136 C CA . GLU A 1 168 ? -43.237 -5.020 82.295 1.00 46.97 168 GLU A CA 1
ATOM 1137 C C . GLU A 1 168 ? -43.180 -3.829 83.272 1.00 46.97 168 GLU A C 1
ATOM 1139 O O . GLU A 1 168 ? -42.211 -3.672 84.016 1.00 46.97 168 GLU A O 1
ATOM 1144 N N . TYR A 1 169 ? -44.197 -2.963 83.201 1.00 53.72 169 TYR A N 1
ATOM 1145 C CA . TYR A 1 169 ? -44.607 -2.005 84.237 1.00 53.72 169 TYR A CA 1
ATOM 1146 C C . TYR A 1 169 ? -45.961 -2.461 84.777 1.00 53.72 169 TYR A C 1
ATOM 1148 O O . TYR A 1 169 ? -46.782 -2.906 83.941 1.00 53.72 169 TYR A O 1
#

Radius of gyration: 43.81 Å; chains: 1; bounding box: 87×42×151 Å

Foldseek 3Di:
DDDDDDDDDDPPDPDDPPPPCPPDPPDDALPPQDDDDQAPDRSADDVHDHDDALPPQDPDDQAPDRSADDPGPHDQALPPQAPDDQAPDGRADDVHPHDDALPPQDDDDQAPDGSADDVHWHDQALPPQDDTDQAPDGSADDPHPHDDDDDDDDDDDDPPPCPPPPDDD